Protein AF-Q04GF2-F1 (afdb_monomer_lite)

Foldseek 3Di:
DVVVVVVVVVVCCCCVPPPPPVCCAPPNVLVVLVVVLVVLVVVLVVDPCNQLSVLVNVLSVLVSVLSNQCRPPVRVCCLPVPPVNVVVSVVSNVVSVVRSVVSVVVVVVVVVVVD

pLDDT: mean 72.69, std 11.63, range [42.62, 88.94]

Secondary structure (DSSP, 8-state):
-HHHHHHHHHHHHHHHH-S------THHHHHHHHHHHHHHHHHHHH-S-HHHHHHHHHHHHHHHHHHHHHHSHHHHHHHHHSHHHHHHHHHHHHHHHHHHHHHHHHHHHHHHTT-

Sequence (115 aa):
MIIILTIPIFLIMIFVRTSFQLKLQGILGISVIILLMLSELIWYFRQKDRKLWFFLNFSFIGFGVLDILARLPKLGHYLINNSTGKIYLVVTIIALCYLPWLTSVLFKYKKNKKS

Structure (mmCIF, N/CA/C/O backbone):
data_AF-Q04GF2-F1
#
_entry.id   AF-Q04GF2-F1
#
loop_
_atom_site.group_PDB
_atom_site.id
_atom_site.type_symbol
_atom_site.label_atom_id
_atom_site.label_alt_id
_atom_site.label_comp_id
_atom_site.label_asym_id
_atom_site.label_entity_id
_atom_site.label_seq_id
_atom_site.pdbx_PDB_ins_code
_atom_site.Cartn_x
_atom_site.Cartn_y
_atom_site.Cartn_z
_atom_site.occupancy
_atom_site.B_iso_or_equiv
_atom_site.auth_seq_id
_atom_site.auth_comp_id
_atom_site.auth_asym_id
_atom_site.auth_atom_id
_atom_site.pdbx_PDB_model_num
ATOM 1 N N . MET A 1 1 ? -23.767 -23.475 5.416 1.00 52.97 1 MET A N 1
ATOM 2 C CA . MET A 1 1 ? -22.303 -23.379 5.630 1.00 52.97 1 MET A CA 1
ATOM 3 C C . MET A 1 1 ? -21.491 -23.754 4.382 1.00 52.97 1 MET A C 1
ATOM 5 O O . MET A 1 1 ? -20.528 -23.065 4.090 1.00 52.97 1 MET A O 1
ATOM 9 N N . ILE A 1 2 ? -21.913 -24.754 3.593 1.00 56.62 2 ILE A N 1
ATOM 10 C CA . ILE A 1 2 ? -21.231 -25.188 2.351 1.00 56.62 2 ILE A CA 1
ATOM 11 C C . ILE A 1 2 ? -21.224 -24.102 1.255 1.00 56.62 2 ILE A C 1
ATOM 13 O O . ILE A 1 2 ? -20.180 -23.837 0.676 1.00 56.62 2 ILE A O 1
ATOM 17 N N . ILE A 1 3 ? -22.341 -23.391 1.054 1.00 59.00 3 ILE A N 1
ATOM 18 C CA . ILE A 1 3 ? -22.510 -22.375 -0.010 1.00 59.00 3 ILE A CA 1
ATOM 19 C C . ILE A 1 3 ? -21.490 -21.219 0.089 1.00 59.00 3 ILE A C 1
ATOM 21 O O . ILE A 1 3 ? -21.014 -20.724 -0.928 1.00 59.00 3 ILE A O 1
ATOM 25 N N . ILE A 1 4 ? -21.097 -20.824 1.307 1.00 58.09 4 ILE A N 1
ATOM 26 C CA . ILE A 1 4 ? -20.135 -19.729 1.544 1.00 58.09 4 ILE A CA 1
ATOM 27 C C . ILE A 1 4 ? -18.710 -20.136 1.139 1.00 58.09 4 ILE A C 1
ATOM 29 O O . ILE A 1 4 ? -17.925 -19.284 0.741 1.00 58.09 4 ILE A O 1
ATOM 33 N N . LEU A 1 5 ? -18.384 -21.432 1.197 1.00 57.28 5 LEU A N 1
ATOM 34 C CA . LEU A 1 5 ? -17.103 -21.985 0.745 1.00 57.28 5 LEU A CA 1
ATOM 35 C C . LEU A 1 5 ? -17.099 -22.284 -0.757 1.00 57.28 5 LEU A C 1
ATOM 37 O O . LEU A 1 5 ? -16.056 -22.185 -1.398 1.00 57.28 5 LEU A O 1
ATOM 41 N N . THR A 1 6 ? -18.253 -22.603 -1.347 1.00 58.38 6 THR A N 1
ATOM 42 C CA . THR A 1 6 ? -18.341 -22.904 -2.782 1.00 58.38 6 THR A CA 1
ATOM 43 C C . THR A 1 6 ? -18.135 -21.660 -3.642 1.00 58.38 6 THR A C 1
ATOM 45 O O . THR A 1 6 ? -17.458 -21.739 -4.659 1.00 58.38 6 THR A O 1
ATOM 48 N N . ILE A 1 7 ? -18.657 -20.505 -3.220 1.00 67.75 7 ILE A N 1
ATOM 49 C CA . ILE A 1 7 ? -18.526 -19.233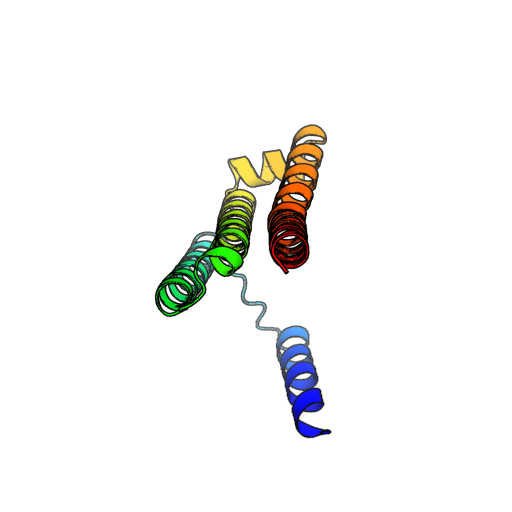 -3.951 1.00 67.75 7 ILE A CA 1
ATOM 50 C C . ILE A 1 7 ? -17.058 -18.830 -4.196 1.00 67.75 7 ILE A C 1
ATOM 52 O O . ILE A 1 7 ? -16.712 -18.603 -5.356 1.00 67.75 7 ILE A O 1
ATOM 56 N N . PRO A 1 8 ? -16.165 -18.768 -3.185 1.00 65.38 8 PRO A N 1
ATOM 57 C CA . PRO A 1 8 ? -14.770 -18.399 -3.412 1.00 65.38 8 PRO A CA 1
ATOM 58 C C . PRO A 1 8 ? -14.035 -19.440 -4.260 1.00 65.38 8 PRO A C 1
ATOM 60 O O . PRO A 1 8 ? -13.266 -19.064 -5.137 1.00 65.38 8 PRO A O 1
ATOM 63 N N . ILE A 1 9 ? -14.311 -20.735 -4.073 1.00 69.81 9 ILE A N 1
ATOM 64 C CA . ILE A 1 9 ? -13.693 -21.807 -4.870 1.00 69.81 9 ILE A CA 1
ATOM 65 C C . ILE A 1 9 ? -14.128 -21.715 -6.339 1.00 69.81 9 ILE A C 1
ATOM 67 O O . ILE A 1 9 ? -13.302 -21.859 -7.238 1.00 69.81 9 ILE A O 1
ATOM 71 N N . PHE A 1 10 ? -15.403 -21.424 -6.592 1.00 67.00 10 PHE A N 1
ATOM 72 C CA . PHE A 1 10 ? -15.953 -21.276 -7.937 1.00 67.00 10 PHE A CA 1
ATOM 73 C C . PHE A 1 10 ? -15.427 -20.015 -8.635 1.00 67.00 10 PHE A C 1
ATOM 75 O O . PHE A 1 10 ? -15.034 -20.079 -9.798 1.00 67.00 10 PHE A O 1
ATOM 82 N N . LEU A 1 11 ? -15.324 -18.893 -7.911 1.00 64.75 11 LEU A N 1
ATOM 83 C CA . LEU A 1 11 ? -14.677 -17.668 -8.394 1.00 64.75 11 LEU A CA 1
ATOM 84 C C . LEU A 1 11 ? -13.208 -17.911 -8.754 1.00 64.75 11 LEU A C 1
ATOM 86 O O . LEU A 1 11 ? -12.785 -17.533 -9.843 1.00 64.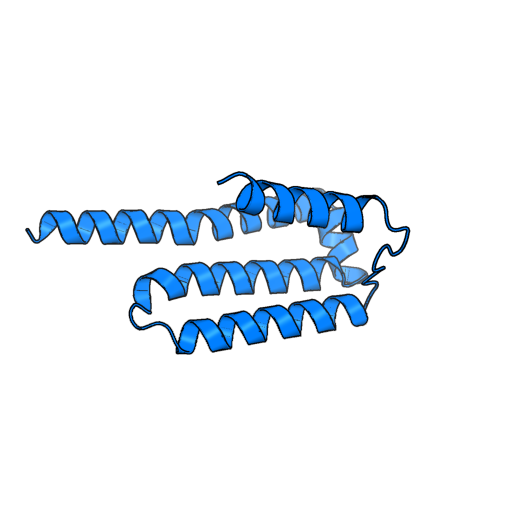75 11 LEU A O 1
ATOM 90 N N . ILE A 1 12 ? -12.450 -18.593 -7.890 1.00 65.81 12 ILE A N 1
ATOM 91 C CA . ILE A 1 12 ? -11.052 -18.951 -8.167 1.00 65.81 12 ILE A CA 1
ATOM 92 C C . ILE A 1 12 ? -10.974 -19.853 -9.401 1.00 65.81 12 ILE A C 1
ATOM 94 O O . ILE A 1 12 ? -10.188 -19.574 -10.299 1.00 65.81 12 ILE A O 1
ATOM 98 N N . MET A 1 13 ? -11.802 -20.897 -9.504 1.00 62.31 13 MET A N 1
ATOM 99 C CA . MET A 1 13 ? -11.788 -21.790 -10.669 1.00 62.31 13 MET A CA 1
ATOM 100 C C . MET A 1 13 ? -12.132 -21.066 -11.973 1.00 62.31 13 MET A C 1
ATOM 102 O O . MET A 1 13 ? -11.490 -21.340 -12.987 1.00 62.31 13 MET A O 1
ATOM 106 N N . ILE A 1 14 ? -13.088 -20.134 -11.960 1.00 61.69 14 ILE A N 1
ATOM 107 C CA . ILE A 1 14 ? -13.415 -19.316 -13.134 1.00 61.69 14 ILE A CA 1
ATOM 108 C C . ILE A 1 14 ? -12.230 -18.429 -13.507 1.00 61.69 14 ILE A C 1
ATOM 110 O O . ILE A 1 14 ? -11.800 -18.472 -14.656 1.00 61.69 14 ILE A O 1
ATOM 114 N N . PHE A 1 15 ? -11.663 -17.678 -12.562 1.00 57.91 15 PHE A N 1
ATOM 115 C CA . PHE A 1 15 ? -10.546 -16.767 -12.837 1.00 57.91 15 PHE A CA 1
ATOM 116 C C . PHE A 1 15 ? -9.240 -17.490 -13.203 1.00 57.91 15 PHE A C 1
ATOM 118 O O . PHE A 1 15 ? -8.425 -16.936 -13.935 1.00 57.91 15 PHE A O 1
ATOM 125 N N . VAL A 1 16 ? -9.040 -18.724 -12.729 1.00 57.47 16 VAL A N 1
ATOM 126 C CA . VAL A 1 16 ? -7.847 -19.537 -13.023 1.00 57.47 16 VAL A CA 1
ATOM 127 C C . VAL A 1 16 ? -7.979 -20.302 -14.346 1.00 57.47 16 VAL A C 1
ATOM 129 O O . VAL A 1 16 ? -6.977 -20.471 -15.037 1.00 57.47 16 VAL A O 1
ATOM 132 N N . ARG A 1 17 ? -9.181 -20.771 -14.728 1.00 48.41 17 ARG A N 1
ATOM 133 C CA . ARG A 1 17 ? -9.387 -21.545 -15.974 1.00 48.41 17 ARG A CA 1
ATOM 134 C C . ARG A 1 17 ? -9.844 -20.725 -17.174 1.00 48.41 17 ARG A C 1
ATOM 136 O O . ARG A 1 17 ? -9.688 -21.199 -18.298 1.00 48.41 17 ARG A O 1
ATOM 143 N N . THR A 1 18 ? -10.421 -19.539 -16.992 1.00 46.53 18 THR A N 1
ATOM 144 C CA . THR A 1 18 ? -10.756 -18.711 -18.154 1.00 46.53 18 THR A CA 1
ATOM 145 C C . THR A 1 18 ? -9.481 -18.125 -18.749 1.00 46.53 18 THR A C 1
ATOM 147 O O . THR A 1 18 ? -8.751 -17.373 -18.115 1.00 46.53 18 THR A O 1
ATOM 150 N N . SER A 1 19 ? -9.238 -18.422 -20.029 1.00 42.62 19 SER A N 1
ATOM 151 C CA . SER A 1 19 ? -8.185 -17.785 -20.832 1.00 42.62 19 SER A CA 1
ATOM 152 C C . SER A 1 19 ? -8.428 -16.280 -21.056 1.00 42.62 19 SER A C 1
ATOM 154 O O . SER A 1 19 ? -7.642 -15.622 -21.737 1.00 42.62 19 SER A O 1
ATOM 156 N N . PHE A 1 20 ? -9.478 -15.716 -20.443 1.00 45.72 20 PHE A N 1
ATOM 157 C CA . PHE A 1 20 ? -9.572 -14.305 -20.083 1.00 45.72 20 PHE A CA 1
ATOM 158 C C . PHE A 1 20 ? -8.569 -14.003 -18.966 1.00 45.72 20 PHE A C 1
ATOM 160 O O . PHE A 1 20 ? -8.915 -13.607 -17.854 1.00 45.72 20 PHE A O 1
ATOM 167 N N . GLN A 1 21 ? -7.283 -14.128 -19.290 1.00 48.31 21 GLN A N 1
ATOM 168 C CA . GLN A 1 21 ? -6.298 -13.306 -18.620 1.00 48.31 21 GLN A CA 1
ATOM 169 C C . GLN A 1 21 ? -6.712 -11.881 -18.954 1.00 48.31 21 GLN A C 1
ATOM 171 O O . GLN A 1 21 ? -6.476 -11.415 -20.071 1.00 48.31 21 GLN A O 1
ATOM 176 N N . LEU A 1 22 ? -7.393 -11.211 -18.021 1.00 48.16 22 LEU A N 1
ATOM 177 C CA . LEU A 1 22 ? -7.503 -9.763 -18.028 1.00 48.16 22 LEU A CA 1
ATOM 178 C C . LEU A 1 22 ? -6.060 -9.267 -17.999 1.00 48.16 22 LEU A C 1
ATOM 180 O O . LEU A 1 22 ? -5.459 -9.074 -16.943 1.00 48.16 22 LEU A O 1
ATOM 184 N N . LYS A 1 23 ? -5.465 -9.146 -19.186 1.00 48.69 23 LYS A N 1
ATOM 185 C CA . LYS A 1 23 ? -4.185 -8.507 -19.421 1.00 48.69 23 LYS A CA 1
ATOM 186 C C . LYS A 1 23 ? -4.460 -7.036 -19.180 1.00 48.69 23 LYS A C 1
ATOM 188 O O . LYS A 1 23 ? -4.646 -6.252 -20.102 1.00 48.69 23 LYS A O 1
ATOM 193 N N . LEU A 1 24 ? -4.525 -6.690 -17.899 1.00 55.56 24 LEU A N 1
ATOM 194 C CA . LEU A 1 24 ? -4.505 -5.345 -17.352 1.00 55.56 24 LEU A CA 1
ATOM 195 C C . LEU A 1 24 ? -3.108 -4.766 -17.629 1.00 55.56 24 LEU A C 1
ATOM 197 O O . LEU A 1 24 ? -2.320 -4.507 -16.722 1.00 55.56 24 LEU A O 1
ATOM 201 N N . GLN A 1 25 ? -2.755 -4.670 -18.908 1.00 60.09 25 GLN A N 1
ATOM 202 C CA . GLN A 1 25 ? -1.475 -4.183 -19.385 1.00 60.09 25 GLN A CA 1
ATOM 203 C C . GLN A 1 25 ? -1.567 -2.669 -19.552 1.00 60.09 25 GLN A C 1
ATOM 205 O O . GLN A 1 25 ? -2.524 -2.140 -20.122 1.00 60.09 25 GLN A O 1
ATOM 210 N N . GLY A 1 26 ? -0.575 -1.969 -19.003 1.00 68.75 26 GLY A N 1
ATOM 211 C CA . GLY A 1 26 ? -0.481 -0.515 -19.063 1.00 68.75 26 GLY A CA 1
ATOM 212 C C . GLY A 1 26 ? -1.686 0.197 -18.440 1.00 68.75 26 GLY A C 1
ATOM 213 O O . GLY A 1 26 ? -2.012 0.004 -17.268 1.00 68.75 26 GLY A O 1
ATOM 214 N N . ILE A 1 27 ? -2.334 1.042 -19.242 1.00 73.06 27 ILE A N 1
ATOM 215 C CA . ILE A 1 27 ? -3.318 2.048 -18.810 1.00 73.06 27 ILE A CA 1
ATOM 216 C C . ILE A 1 27 ? -4.602 1.417 -18.254 1.00 73.06 27 ILE A C 1
ATOM 218 O O . ILE A 1 27 ? -5.144 1.912 -17.268 1.00 73.06 27 ILE A O 1
ATOM 222 N N . LEU A 1 28 ? -5.059 0.295 -18.823 1.00 75.19 28 LEU A N 1
ATOM 223 C CA . LEU A 1 28 ? -6.251 -0.414 -18.336 1.00 75.19 28 LEU A CA 1
ATOM 224 C C . LEU A 1 28 ? -6.057 -0.941 -16.908 1.00 75.19 28 LEU A C 1
ATOM 226 O O . LEU A 1 28 ? -6.966 -0.847 -16.089 1.00 75.19 28 LEU A O 1
ATOM 230 N N . GLY A 1 29 ? -4.856 -1.435 -16.585 1.00 72.75 29 GLY A N 1
ATOM 231 C CA . GLY A 1 29 ? -4.506 -1.860 -15.228 1.00 72.75 29 GLY A CA 1
ATOM 232 C C . GLY A 1 29 ? -4.544 -0.721 -14.225 1.00 72.75 29 GLY A C 1
ATOM 233 O O . GLY A 1 29 ? -5.171 -0.836 -13.176 1.00 72.75 29 GLY A O 1
ATOM 234 N N . ILE A 1 30 ? -3.933 0.400 -14.595 1.00 79.19 30 ILE A N 1
ATOM 235 C CA . ILE A 1 30 ? -3.902 1.610 -13.771 1.00 79.19 30 ILE A CA 1
ATOM 236 C C . ILE A 1 30 ? -5.326 2.133 -13.529 1.00 79.19 30 ILE A C 1
ATOM 238 O O . ILE A 1 30 ? -5.671 2.459 -12.398 1.00 79.19 30 ILE A O 1
ATOM 242 N N . SER A 1 31 ? -6.177 2.147 -14.559 1.00 80.69 31 SER A N 1
ATOM 243 C CA . SER A 1 31 ? -7.567 2.604 -14.445 1.00 80.69 31 SER A CA 1
ATOM 244 C C . SER A 1 31 ? -8.383 1.769 -13.450 1.00 80.69 31 SER A C 1
ATOM 246 O O . SER A 1 31 ? -9.087 2.331 -12.611 1.00 80.69 31 SER A O 1
ATOM 248 N N . VAL A 1 32 ? -8.239 0.440 -13.476 1.00 83.44 32 VAL A N 1
ATOM 249 C CA . VAL A 1 32 ? -8.934 -0.449 -12.531 1.00 83.44 32 VAL A CA 1
ATOM 250 C C . VAL A 1 32 ? -8.421 -0.271 -11.101 1.00 83.44 32 VAL A C 1
ATOM 252 O O . VAL A 1 32 ? -9.229 -0.235 -10.174 1.00 83.44 32 VAL A O 1
ATOM 255 N N . ILE A 1 33 ? -7.110 -0.095 -10.905 1.00 84.88 33 ILE A N 1
ATOM 256 C CA . ILE A 1 33 ? -6.540 0.176 -9.573 1.00 84.88 33 ILE A CA 1
ATOM 257 C C . ILE A 1 33 ? -7.088 1.492 -9.019 1.00 84.88 33 ILE A C 1
ATOM 259 O O . ILE A 1 33 ? -7.530 1.531 -7.874 1.00 84.88 33 ILE A O 1
ATOM 263 N N . ILE A 1 34 ? -7.136 2.547 -9.837 1.00 86.06 34 ILE A N 1
ATOM 264 C CA . ILE A 1 34 ? -7.694 3.846 -9.437 1.00 86.06 34 ILE A CA 1
ATOM 265 C C . ILE A 1 34 ? -9.170 3.707 -9.042 1.00 86.06 34 ILE A C 1
ATOM 267 O O . ILE A 1 34 ? -9.576 4.241 -8.011 1.00 86.06 34 ILE A O 1
ATOM 271 N N . LEU A 1 35 ? -9.968 2.960 -9.812 1.00 87.44 35 LEU A N 1
ATOM 272 C CA . LEU A 1 35 ? -11.373 2.696 -9.478 1.00 87.44 35 LEU A CA 1
ATOM 273 C C . LEU A 1 35 ? -11.521 1.958 -8.141 1.00 87.44 35 LEU A C 1
ATOM 275 O O . LEU A 1 35 ? -12.360 2.336 -7.321 1.00 87.44 35 LEU A O 1
ATOM 279 N N . LEU A 1 36 ? -10.689 0.943 -7.893 1.00 84.31 36 LEU A N 1
ATOM 280 C CA . LEU A 1 36 ? -10.689 0.212 -6.625 1.00 84.31 36 LEU A CA 1
ATOM 281 C C . LEU A 1 36 ? -10.281 1.114 -5.455 1.00 84.31 36 LEU A C 1
ATOM 283 O O . LEU A 1 36 ? -10.974 1.127 -4.438 1.00 84.31 36 LEU A O 1
ATOM 287 N N . MET A 1 37 ? -9.232 1.925 -5.612 1.00 85.88 37 MET A N 1
ATOM 288 C CA . MET A 1 37 ? -8.802 2.892 -4.595 1.00 85.88 37 MET A CA 1
ATOM 289 C C . MET A 1 37 ? -9.899 3.917 -4.282 1.00 85.88 37 MET A C 1
ATOM 291 O O . MET A 1 37 ? -10.162 4.199 -3.117 1.00 85.88 37 MET A O 1
ATOM 295 N N . LEU A 1 38 ? -10.587 4.439 -5.303 1.00 88.94 38 LEU A N 1
ATOM 296 C CA . LEU A 1 38 ? -11.713 5.357 -5.112 1.00 88.94 38 LEU A CA 1
ATOM 297 C C . LEU A 1 38 ? -12.874 4.686 -4.372 1.00 88.94 38 LEU A C 1
ATOM 299 O O . LEU A 1 38 ? -13.456 5.291 -3.473 1.00 88.94 38 LEU A O 1
ATOM 303 N N . SER A 1 39 ? -13.198 3.435 -4.710 1.00 87.38 39 SER A N 1
ATOM 304 C CA . SER A 1 39 ? -14.263 2.693 -4.027 1.00 87.38 39 SER A CA 1
ATOM 305 C C . SER A 1 39 ? -13.959 2.478 -2.539 1.00 87.38 39 SER A C 1
ATOM 307 O O . SER A 1 39 ? -14.835 2.659 -1.690 1.00 87.38 39 SER A O 1
ATOM 309 N N . GLU A 1 40 ? -12.701 2.173 -2.218 1.00 83.75 40 GLU A N 1
ATOM 310 C CA . GLU A 1 40 ? -12.225 1.944 -0.855 1.00 83.75 40 GLU A CA 1
ATOM 311 C C . GLU A 1 40 ? -12.197 3.254 -0.055 1.00 83.75 40 GLU A C 1
ATOM 313 O O . GLU A 1 40 ? -12.662 3.294 1.085 1.00 83.75 40 GLU A O 1
ATOM 318 N N . LEU A 1 41 ? -11.800 4.362 -0.689 1.00 86.44 41 LEU A N 1
ATOM 319 C CA . LEU A 1 41 ? -11.861 5.702 -0.109 1.00 86.44 41 LEU A CA 1
ATOM 320 C C . LEU A 1 41 ? -13.304 6.143 0.198 1.00 86.44 41 LEU A C 1
ATOM 322 O O . LEU A 1 41 ? -13.585 6.644 1.289 1.00 86.44 41 LEU A O 1
ATOM 326 N N . ILE A 1 42 ? -14.246 5.928 -0.728 1.00 88.00 42 ILE A N 1
ATOM 327 C CA . ILE A 1 42 ? -15.673 6.221 -0.501 1.00 88.00 42 ILE A CA 1
ATOM 328 C C . ILE A 1 42 ? -16.197 5.397 0.678 1.00 88.00 42 ILE A C 1
ATOM 330 O O . ILE A 1 42 ? -16.918 5.916 1.536 1.00 88.00 42 ILE A O 1
ATOM 334 N N . TRP A 1 43 ? -15.833 4.117 0.745 1.00 84.75 43 TRP A N 1
ATOM 335 C CA . TRP A 1 43 ? -16.241 3.243 1.837 1.00 84.75 43 TRP A CA 1
ATOM 336 C C . TRP A 1 43 ? -15.651 3.678 3.185 1.00 84.75 43 TRP A C 1
ATOM 338 O O . TRP A 1 43 ? -16.371 3.699 4.187 1.00 84.75 43 TRP A O 1
ATOM 348 N N . TYR A 1 44 ? -14.398 4.133 3.206 1.00 83.25 44 TYR A N 1
ATOM 349 C CA . TYR A 1 44 ? -13.764 4.708 4.391 1.00 83.25 44 TYR A CA 1
ATOM 350 C C . TYR A 1 44 ? -14.523 5.914 4.950 1.00 83.25 44 TYR A C 1
ATOM 352 O O . TYR A 1 44 ? -14.760 5.988 6.159 1.00 83.25 44 TYR A O 1
ATOM 360 N N . PHE A 1 45 ? -14.998 6.821 4.093 1.00 82.56 45 PHE A N 1
ATOM 361 C CA . PHE A 1 45 ? -15.800 7.965 4.545 1.00 82.56 45 PHE A CA 1
ATOM 362 C C . PHE A 1 45 ? -17.137 7.564 5.185 1.00 82.56 45 PHE A C 1
ATOM 364 O O . PHE A 1 45 ? -17.666 8.316 6.014 1.00 82.56 45 PHE A O 1
ATOM 371 N N . ARG A 1 46 ? -17.664 6.378 4.853 1.00 83.31 46 ARG A N 1
ATOM 372 C CA . ARG A 1 46 ? -18.905 5.832 5.428 1.00 83.31 46 ARG A CA 1
ATOM 373 C C . ARG A 1 46 ? -18.695 5.136 6.777 1.00 83.31 46 ARG A C 1
ATOM 375 O O . ARG A 1 46 ? -19.682 4.861 7.459 1.00 83.31 46 ARG A O 1
ATOM 382 N N . GLN A 1 47 ? -17.454 4.872 7.191 1.00 79.25 47 GLN A N 1
ATOM 383 C CA . GLN A 1 47 ? -17.163 4.220 8.469 1.00 79.25 47 GLN A CA 1
ATOM 384 C C . GLN A 1 47 ? -17.267 5.198 9.651 1.00 79.25 47 GLN A C 1
ATOM 386 O O . GLN A 1 47 ? -16.709 6.299 9.632 1.00 79.25 47 GLN A O 1
ATOM 391 N N . LYS A 1 48 ? -17.956 4.771 10.722 1.00 66.88 48 LYS A N 1
ATOM 392 C CA . LYS A 1 48 ? -18.053 5.521 11.991 1.00 66.88 48 LYS A CA 1
ATOM 393 C C . LYS A 1 48 ? -16.723 5.521 12.761 1.00 66.88 48 LYS A C 1
ATOM 395 O O . LYS A 1 48 ? -16.317 6.560 13.274 1.00 66.88 48 LYS A O 1
ATOM 400 N N . ASP A 1 49 ? -16.001 4.399 12.776 1.00 69.19 49 ASP A N 1
ATOM 401 C CA . ASP A 1 49 ? -14.747 4.230 13.530 1.00 69.19 49 ASP A CA 1
ATOM 402 C C . ASP A 1 49 ? -13.493 4.556 12.706 1.00 69.19 49 ASP A C 1
ATOM 404 O O . ASP A 1 49 ? -12.610 3.727 12.480 1.00 69.19 49 ASP A O 1
ATOM 408 N N . ARG A 1 50 ? -13.378 5.812 12.265 1.00 69.81 50 ARG A N 1
ATOM 409 C CA . ARG A 1 50 ? -12.339 6.256 11.314 1.00 69.81 50 ARG A CA 1
ATOM 410 C C . ARG A 1 50 ? -10.890 6.023 11.759 1.00 69.81 50 ARG A C 1
ATOM 412 O O . ARG A 1 50 ? -10.014 5.975 10.905 1.00 69.81 50 ARG A O 1
ATOM 419 N N . LYS A 1 51 ? -10.611 5.878 13.061 1.00 70.94 51 LYS A N 1
ATOM 420 C CA . LYS A 1 51 ? -9.238 5.767 13.600 1.00 70.94 51 LYS A CA 1
ATOM 421 C C . LYS A 1 51 ? -8.540 4.445 13.273 1.00 70.94 51 LYS A C 1
ATOM 423 O O . LYS A 1 51 ? -7.355 4.469 12.970 1.00 70.94 51 LYS A O 1
ATOM 428 N N . LEU A 1 52 ? -9.250 3.315 13.333 1.00 67.50 52 LEU A N 1
ATOM 429 C CA . LEU A 1 52 ? -8.684 2.009 12.959 1.00 67.50 52 LEU A CA 1
ATOM 430 C C . LEU A 1 52 ? -8.637 1.852 11.439 1.00 67.50 52 LEU A C 1
ATOM 432 O O . LEU A 1 52 ? -7.632 1.412 10.888 1.00 67.50 52 LEU A O 1
ATOM 436 N N . TRP A 1 53 ? -9.700 2.290 10.763 1.00 73.19 53 TRP A N 1
ATOM 437 C CA . TRP A 1 53 ? -9.791 2.219 9.309 1.00 73.19 53 TRP A CA 1
ATOM 438 C C . TRP A 1 53 ? -8.804 3.150 8.598 1.00 73.19 53 TRP A C 1
ATOM 440 O O . TRP A 1 53 ? -8.411 2.841 7.484 1.00 73.19 53 TRP A O 1
ATOM 450 N N . PHE A 1 54 ? -8.348 4.241 9.231 1.00 79.38 54 PHE A N 1
ATOM 451 C CA . PHE A 1 54 ? -7.417 5.195 8.613 1.00 79.38 54 PHE A CA 1
ATOM 452 C C . PHE A 1 54 ? -6.097 4.540 8.209 1.00 79.38 54 PHE A C 1
ATOM 454 O O . PHE A 1 54 ? -5.644 4.716 7.086 1.00 79.38 54 PHE A O 1
ATOM 461 N N . PHE A 1 55 ? -5.492 3.756 9.103 1.00 78.94 55 PHE A N 1
ATOM 462 C CA . PHE A 1 55 ? -4.206 3.116 8.819 1.00 78.94 55 PHE A CA 1
ATOM 463 C C . PHE A 1 55 ? -4.339 1.972 7.819 1.00 78.94 55 PHE A C 1
ATOM 465 O O . PHE A 1 55 ? -3.451 1.775 6.997 1.00 78.94 55 PHE A O 1
ATOM 472 N N . LEU A 1 56 ? -5.460 1.251 7.857 1.00 80.00 56 LEU A N 1
ATOM 473 C CA . LEU A 1 56 ? -5.754 0.218 6.870 1.00 80.00 56 LEU A CA 1
ATOM 474 C C . LEU A 1 56 ? -5.938 0.826 5.470 1.00 80.00 56 LEU A C 1
ATOM 476 O O . LEU A 1 56 ? -5.334 0.347 4.516 1.00 80.00 56 LEU A O 1
ATOM 480 N N . ASN A 1 57 ? -6.699 1.918 5.382 1.00 82.31 57 ASN A N 1
ATOM 481 C CA . ASN A 1 57 ? -6.935 2.672 4.152 1.00 82.31 57 ASN A CA 1
ATOM 482 C C . ASN A 1 57 ? -5.633 3.299 3.625 1.00 82.31 57 ASN A C 1
ATOM 484 O O . ASN A 1 57 ? -5.321 3.199 2.443 1.00 82.31 57 ASN A O 1
ATOM 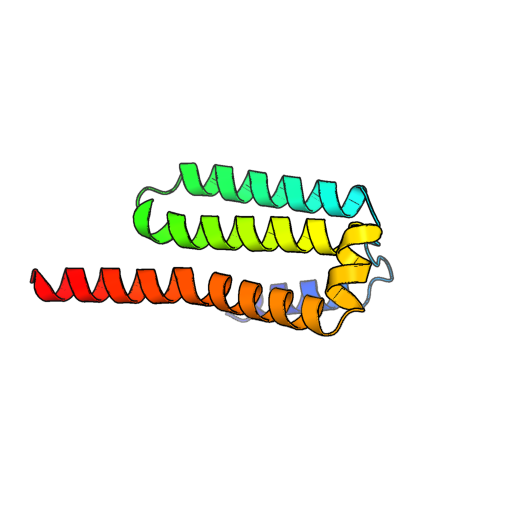488 N N . PHE A 1 58 ? -4.795 3.842 4.514 1.00 84.62 58 PHE A N 1
ATOM 489 C CA . PHE A 1 58 ? -3.462 4.336 4.161 1.00 84.62 58 PHE A CA 1
ATOM 490 C C . PHE A 1 58 ? -2.583 3.237 3.551 1.00 84.62 58 PHE A C 1
ATOM 492 O O . PHE A 1 58 ? -1.955 3.452 2.514 1.00 84.62 58 PHE A O 1
ATOM 499 N N . SER A 1 59 ? -2.567 2.044 4.151 1.00 84.44 59 SER A N 1
ATOM 500 C CA . SER A 1 59 ? -1.831 0.910 3.593 1.00 84.44 59 SER A CA 1
ATOM 501 C C . SER A 1 59 ? -2.397 0.459 2.250 1.00 84.44 59 SER A C 1
ATOM 503 O O . SER A 1 59 ? -1.623 0.196 1.333 1.00 84.44 59 SER A O 1
ATOM 505 N N . PHE A 1 60 ? -3.723 0.418 2.103 1.00 84.25 60 PHE A N 1
ATOM 506 C CA . PHE A 1 60 ? -4.389 0.070 0.846 1.00 84.25 60 PHE A CA 1
ATOM 507 C C . PHE A 1 60 ? -4.025 1.046 -0.278 1.00 84.25 60 PHE A C 1
ATOM 509 O O . PHE A 1 60 ? -3.650 0.627 -1.375 1.00 84.25 60 PHE A O 1
ATOM 516 N N . ILE A 1 61 ? -4.028 2.347 0.021 1.00 85.75 61 ILE A N 1
ATOM 517 C CA . ILE A 1 61 ? -3.566 3.385 -0.900 1.00 85.75 61 ILE A CA 1
ATOM 518 C C . ILE A 1 61 ? -2.082 3.181 -1.240 1.00 85.75 61 ILE A C 1
ATOM 520 O O . ILE A 1 61 ? -1.704 3.244 -2.409 1.00 85.75 61 ILE A O 1
ATOM 524 N N . GLY A 1 62 ? -1.240 2.876 -0.250 1.00 85.94 62 GLY A N 1
ATOM 525 C CA . GLY A 1 62 ? 0.177 2.577 -0.467 1.00 85.94 62 GLY A CA 1
ATOM 526 C C . GLY A 1 62 ? 0.402 1.393 -1.413 1.00 85.94 62 GLY A C 1
ATOM 527 O O . GLY A 1 62 ? 1.225 1.484 -2.325 1.00 85.94 62 GLY A O 1
ATOM 528 N N . PHE A 1 63 ? -0.370 0.314 -1.261 1.00 83.62 63 PHE A N 1
ATOM 529 C CA . P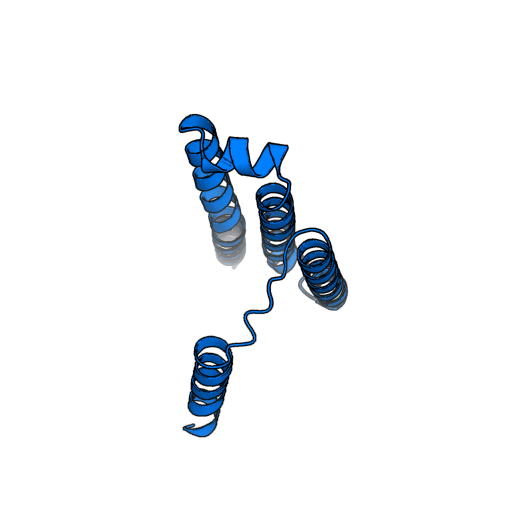HE A 1 63 ? -0.329 -0.830 -2.174 1.00 83.62 63 PHE A CA 1
ATOM 530 C C . PHE A 1 63 ? -0.815 -0.473 -3.580 1.00 83.62 63 PHE A C 1
ATOM 532 O O . PHE A 1 63 ? -0.178 -0.873 -4.551 1.00 83.62 63 PHE A O 1
ATOM 539 N N . GLY A 1 64 ? -1.886 0.315 -3.706 1.00 83.38 64 GLY A N 1
ATOM 540 C CA . GLY A 1 64 ? -2.365 0.785 -5.007 1.00 83.38 64 GLY A CA 1
ATOM 541 C C . GLY A 1 64 ? -1.323 1.636 -5.739 1.00 83.38 64 GLY A C 1
ATOM 542 O O . GLY A 1 64 ? -1.074 1.427 -6.925 1.00 83.38 64 GLY A O 1
ATOM 543 N N . VAL A 1 65 ? -0.635 2.533 -5.025 1.00 85.69 65 VAL A N 1
ATOM 544 C CA . VAL A 1 65 ? 0.470 3.325 -5.588 1.00 85.69 65 VAL A CA 1
ATOM 545 C C . VAL A 1 65 ? 1.634 2.427 -6.006 1.00 85.69 65 VAL A C 1
ATOM 547 O O . VAL A 1 65 ? 2.152 2.589 -7.109 1.00 85.69 65 VAL A O 1
ATOM 550 N N . LEU A 1 66 ? 2.030 1.457 -5.176 1.00 84.06 66 LEU A N 1
ATOM 551 C CA . LEU A 1 66 ? 3.082 0.497 -5.528 1.00 84.06 66 LEU A CA 1
ATOM 552 C C . LEU A 1 66 ? 2.723 -0.330 -6.768 1.00 84.06 66 LEU A C 1
ATOM 554 O O . LEU A 1 66 ? 3.582 -0.521 -7.628 1.00 84.06 66 LEU A O 1
ATOM 558 N N . ASP A 1 67 ? 1.473 -0.776 -6.894 1.00 79.38 67 ASP A N 1
ATOM 559 C CA . ASP A 1 67 ? 1.026 -1.565 -8.046 1.00 79.38 67 ASP A CA 1
ATOM 560 C C . ASP A 1 67 ? 0.993 -0.723 -9.332 1.00 79.38 67 ASP A C 1
ATOM 562 O O . ASP A 1 67 ? 1.350 -1.204 -10.409 1.00 79.38 67 ASP A O 1
ATOM 566 N N . ILE A 1 68 ? 0.661 0.570 -9.228 1.00 81.44 68 ILE A N 1
ATOM 567 C CA . ILE A 1 68 ? 0.801 1.518 -10.341 1.00 81.44 68 ILE A CA 1
ATOM 568 C C . ILE A 1 68 ? 2.281 1.675 -10.710 1.00 81.44 68 ILE A C 1
ATOM 570 O O . ILE A 1 68 ? 2.639 1.497 -11.876 1.00 81.44 68 ILE A O 1
ATOM 574 N N . LEU A 1 69 ? 3.155 1.950 -9.735 1.00 80.00 69 LEU A N 1
ATOM 575 C CA . LEU A 1 69 ? 4.596 2.142 -9.952 1.00 80.00 69 LEU A CA 1
ATOM 576 C C . LEU A 1 69 ? 5.264 0.917 -10.589 1.00 80.00 69 LEU A C 1
ATOM 578 O O . LEU A 1 69 ? 6.107 1.072 -11.474 1.00 80.00 69 LEU A O 1
ATOM 582 N N . ALA A 1 70 ? 4.858 -0.289 -10.189 1.00 74.12 70 ALA A N 1
ATOM 583 C CA . ALA A 1 70 ? 5.351 -1.543 -10.750 1.00 74.12 70 ALA A CA 1
ATOM 584 C C . ALA A 1 70 ? 4.949 -1.742 -12.224 1.00 74.12 70 ALA A C 1
ATOM 586 O O . ALA A 1 70 ? 5.661 -2.417 -12.968 1.00 74.12 70 ALA A O 1
ATOM 587 N N . ARG A 1 71 ? 3.842 -1.135 -12.670 1.00 72.19 71 ARG A N 1
ATOM 588 C CA . ARG A 1 71 ? 3.353 -1.208 -14.059 1.00 72.19 71 ARG A CA 1
ATOM 589 C C . ARG A 1 71 ? 3.937 -0.135 -14.977 1.00 72.19 71 ARG A C 1
ATOM 591 O O . ARG A 1 71 ? 3.811 -0.256 -16.196 1.00 72.19 71 ARG A O 1
ATOM 598 N N . LEU A 1 72 ? 4.577 0.906 -14.437 1.00 77.50 72 LEU A N 1
ATOM 599 C CA . LEU A 1 72 ? 5.275 1.902 -15.251 1.00 77.50 72 LEU A CA 1
ATOM 600 C C . LEU A 1 72 ? 6.579 1.308 -15.820 1.00 77.50 72 LEU A C 1
ATOM 602 O O . LEU A 1 72 ? 7.404 0.826 -15.053 1.00 77.50 72 LEU A O 1
ATOM 606 N N . PRO A 1 73 ? 6.848 1.401 -17.135 1.00 67.62 73 PRO A N 1
ATOM 607 C CA . PRO A 1 73 ? 7.967 0.694 -17.768 1.00 67.62 73 PRO A CA 1
ATOM 608 C C . PRO A 1 73 ? 9.353 1.131 -17.262 1.00 67.62 73 PRO A C 1
ATOM 610 O O . PRO A 1 73 ? 10.241 0.297 -17.123 1.00 67.62 73 PRO A O 1
ATOM 613 N N . LYS A 1 74 ? 9.551 2.416 -16.930 1.00 68.94 74 LYS A N 1
ATOM 614 C CA . LYS A 1 74 ? 10.826 2.911 -16.371 1.00 68.94 74 LYS A CA 1
ATOM 615 C C . LYS A 1 74 ? 11.005 2.560 -14.890 1.00 68.94 74 LYS A C 1
ATOM 617 O O . LYS A 1 74 ? 12.080 2.129 -14.485 1.00 68.94 74 LYS A O 1
ATOM 622 N N . LEU A 1 75 ? 9.959 2.752 -14.086 1.00 67.50 75 LEU A N 1
ATOM 623 C CA . LEU A 1 75 ? 10.018 2.567 -12.633 1.00 67.50 75 LEU A CA 1
ATOM 624 C C . LEU A 1 75 ? 9.912 1.091 -12.252 1.00 67.50 75 LEU A C 1
ATOM 626 O O . LEU A 1 75 ? 10.709 0.621 -11.450 1.00 67.50 75 LEU A O 1
ATOM 630 N N . GLY A 1 76 ? 9.018 0.341 -12.894 1.00 64.12 76 GLY A N 1
ATOM 631 C CA . GLY A 1 76 ? 8.880 -1.103 -12.740 1.00 64.12 76 GLY A CA 1
ATOM 632 C C . GLY A 1 76 ? 10.161 -1.851 -13.098 1.00 64.12 76 GLY A C 1
ATOM 633 O O . GLY A 1 76 ? 10.588 -2.711 -12.336 1.00 64.12 76 GLY A O 1
ATOM 634 N N . HIS A 1 77 ? 10.855 -1.477 -14.179 1.00 68.44 77 HIS A N 1
ATOM 635 C CA . HIS A 1 77 ? 12.135 -2.109 -14.517 1.00 68.44 77 HIS A CA 1
ATOM 636 C C . HIS A 1 77 ? 13.219 -1.824 -13.462 1.00 68.44 77 HIS A C 1
ATOM 638 O O . HIS A 1 77 ? 13.982 -2.717 -13.106 1.00 68.44 77 HIS A O 1
ATOM 644 N N . TYR A 1 78 ? 13.269 -0.611 -12.903 1.00 71.94 78 TYR A N 1
ATOM 645 C CA . TYR A 1 78 ? 14.199 -0.285 -11.816 1.00 71.94 78 TYR A CA 1
ATOM 646 C C . TYR A 1 78 ? 13.849 -1.009 -10.504 1.00 71.94 78 TYR A C 1
ATOM 648 O O . TYR A 1 78 ? 14.731 -1.514 -9.815 1.00 71.94 78 TYR A O 1
ATOM 656 N N . LEU A 1 79 ? 12.561 -1.103 -10.181 1.00 63.88 79 LEU A N 1
ATOM 657 C CA . LEU A 1 79 ? 12.041 -1.755 -8.978 1.00 63.88 79 LEU A CA 1
ATOM 658 C C . LEU A 1 79 ? 12.192 -3.284 -9.019 1.00 63.88 79 LEU A C 1
ATOM 660 O O . LEU A 1 79 ? 12.424 -3.901 -7.981 1.00 63.88 79 LEU A O 1
ATOM 664 N N . ILE A 1 80 ? 12.079 -3.892 -10.203 1.00 68.38 80 ILE A N 1
ATOM 665 C CA . ILE A 1 80 ? 12.013 -5.351 -10.370 1.00 68.38 80 ILE A CA 1
ATOM 666 C C . ILE A 1 80 ? 13.341 -5.951 -10.848 1.00 68.38 80 ILE A C 1
ATOM 668 O O . ILE A 1 80 ? 13.653 -7.062 -10.437 1.00 68.38 80 ILE A O 1
ATOM 672 N N . ASN A 1 81 ? 14.153 -5.265 -11.662 1.00 69.94 81 ASN A N 1
ATOM 673 C CA . ASN A 1 81 ? 15.416 -5.836 -12.164 1.00 69.94 81 ASN A CA 1
ATOM 674 C C . ASN A 1 81 ? 16.658 -5.413 -11.370 1.00 69.94 81 ASN A C 1
ATOM 676 O O . ASN A 1 81 ? 17.675 -6.097 -11.451 1.00 69.94 81 ASN A O 1
ATOM 680 N N . ASN A 1 82 ? 16.595 -4.344 -10.572 1.00 76.38 82 ASN A N 1
ATOM 681 C CA . ASN A 1 82 ? 17.728 -3.907 -9.758 1.00 76.38 82 ASN 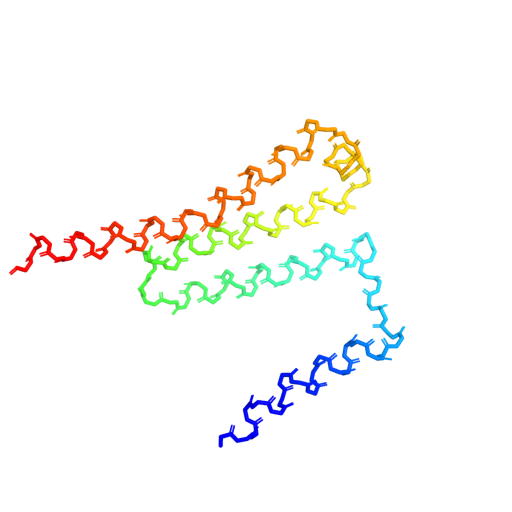A CA 1
ATOM 682 C C . ASN A 1 82 ? 17.665 -4.509 -8.342 1.00 76.38 82 ASN A C 1
ATOM 684 O O . ASN A 1 82 ? 16.628 -4.432 -7.678 1.00 76.38 82 ASN A O 1
ATOM 688 N N . SER A 1 83 ? 18.776 -5.065 -7.848 1.00 74.75 83 SER A N 1
ATOM 689 C CA . SER A 1 83 ? 18.879 -5.674 -6.510 1.00 74.75 83 SER A CA 1
ATOM 690 C C . SER A 1 83 ? 18.472 -4.700 -5.403 1.00 74.75 83 SER A C 1
ATOM 692 O O . SER A 1 83 ? 17.730 -5.062 -4.492 1.00 74.75 83 SER A O 1
ATOM 694 N N . THR A 1 84 ? 18.880 -3.436 -5.523 1.00 77.50 84 THR A N 1
ATOM 695 C CA . THR A 1 84 ? 18.528 -2.378 -4.568 1.00 77.50 84 THR A CA 1
ATOM 696 C C . THR A 1 84 ? 17.042 -2.017 -4.647 1.00 77.50 84 THR A C 1
ATOM 698 O O . THR A 1 84 ? 16.395 -1.832 -3.619 1.00 77.50 84 THR A O 1
ATOM 701 N N . GLY A 1 85 ? 16.470 -1.981 -5.857 1.00 73.38 85 GLY A N 1
ATOM 702 C CA . GLY A 1 85 ? 15.046 -1.713 -6.089 1.00 73.38 85 GLY A CA 1
ATOM 703 C C . GLY A 1 85 ? 14.140 -2.764 -5.449 1.00 73.38 85 GLY A C 1
ATOM 704 O O . GLY A 1 85 ? 13.175 -2.406 -4.772 1.00 73.38 85 GLY A O 1
ATOM 705 N N . LYS A 1 86 ? 14.510 -4.047 -5.560 1.00 75.12 86 LYS A N 1
ATOM 706 C CA . LYS A 1 86 ? 13.796 -5.152 -4.900 1.00 75.12 86 LYS A CA 1
ATOM 707 C C . LYS A 1 86 ? 13.788 -5.005 -3.382 1.00 75.12 86 LYS A C 1
ATOM 709 O O . LYS A 1 86 ? 12.748 -5.212 -2.763 1.00 75.12 86 LYS A O 1
ATOM 714 N N . ILE A 1 87 ? 14.924 -4.629 -2.788 1.00 81.38 87 ILE A N 1
ATOM 715 C CA . ILE A 1 87 ? 15.031 -4.428 -1.337 1.00 81.38 87 ILE A CA 1
ATOM 716 C C . ILE A 1 87 ? 14.082 -3.312 -0.891 1.00 81.38 87 ILE A C 1
ATOM 718 O O . ILE A 1 87 ? 13.298 -3.525 0.031 1.00 81.38 87 ILE A O 1
ATOM 722 N N . TYR A 1 88 ? 14.073 -2.163 -1.575 1.00 80.25 88 TYR A N 1
ATOM 723 C CA . TYR A 1 88 ? 13.142 -1.075 -1.250 1.00 80.25 88 TYR A CA 1
ATOM 724 C C . TYR A 1 88 ? 11.675 -1.493 -1.381 1.00 80.25 88 TYR A C 1
ATOM 726 O O . TYR A 1 88 ? 10.860 -1.139 -0.530 1.00 80.25 88 TYR A O 1
ATOM 734 N N . LEU A 1 89 ? 11.338 -2.269 -2.412 1.00 80.44 89 LEU A N 1
ATOM 735 C CA . LEU A 1 89 ? 9.980 -2.761 -2.643 1.00 80.44 89 LEU A CA 1
ATOM 736 C C . LEU A 1 89 ? 9.529 -3.681 -1.498 1.00 80.44 89 LEU A C 1
ATOM 738 O O . LEU A 1 89 ? 8.481 -3.454 -0.895 1.00 80.44 89 LEU A O 1
ATOM 742 N N . VAL A 1 90 ? 10.363 -4.658 -1.133 1.00 80.50 90 VAL A N 1
ATOM 743 C CA . VAL A 1 90 ? 1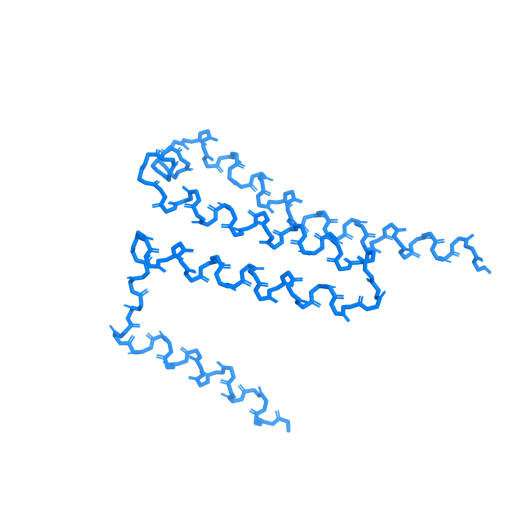0.090 -5.594 -0.031 1.00 80.50 90 VAL A CA 1
ATOM 744 C C . VAL A 1 90 ? 9.981 -4.861 1.305 1.00 80.50 90 VAL A C 1
ATOM 746 O O . VAL A 1 90 ? 9.022 -5.081 2.042 1.00 80.50 90 VAL A O 1
ATOM 749 N N . VAL A 1 91 ? 10.905 -3.945 1.604 1.00 85.06 91 VAL A N 1
ATOM 750 C CA . VAL A 1 91 ? 10.873 -3.151 2.844 1.00 85.06 91 VAL A CA 1
ATOM 751 C C . VAL A 1 91 ? 9.602 -2.304 2.919 1.00 85.06 91 VAL A C 1
ATOM 753 O O . VAL A 1 91 ? 8.975 -2.231 3.975 1.00 85.06 91 VAL A O 1
ATOM 756 N N . THR A 1 92 ? 9.177 -1.714 1.800 1.00 83.88 92 THR A N 1
ATOM 757 C CA . THR A 1 92 ? 7.965 -0.885 1.747 1.00 83.88 92 THR A CA 1
ATOM 758 C C . THR A 1 92 ? 6.704 -1.728 1.934 1.00 83.88 92 THR A C 1
ATOM 760 O O . THR A 1 92 ? 5.823 -1.335 2.696 1.00 83.88 92 THR A O 1
ATOM 763 N N . ILE A 1 93 ? 6.627 -2.915 1.321 1.00 84.38 93 ILE A N 1
ATOM 764 C CA . ILE A 1 93 ? 5.526 -3.869 1.546 1.00 84.38 93 ILE A CA 1
ATOM 765 C C . ILE A 1 93 ? 5.455 -4.269 3.023 1.00 84.38 93 ILE A C 1
ATOM 767 O O . ILE A 1 93 ? 4.379 -4.225 3.621 1.00 84.38 93 ILE A O 1
ATOM 771 N N . ILE A 1 94 ? 6.594 -4.621 3.627 1.00 85.38 94 ILE A N 1
ATOM 772 C CA . ILE A 1 94 ? 6.657 -5.004 5.043 1.00 85.38 94 ILE A CA 1
ATOM 773 C C . ILE A 1 94 ? 6.189 -3.844 5.926 1.00 85.38 94 ILE A C 1
ATOM 775 O O . ILE A 1 94 ? 5.353 -4.052 6.805 1.00 85.38 94 ILE A O 1
ATOM 779 N N . ALA A 1 95 ? 6.657 -2.620 5.668 1.00 84.50 95 ALA A N 1
ATOM 780 C CA . ALA A 1 95 ? 6.248 -1.434 6.416 1.00 84.50 95 ALA A CA 1
ATOM 781 C C . ALA A 1 95 ? 4.736 -1.162 6.297 1.00 84.50 95 ALA A C 1
ATOM 783 O O . ALA A 1 95 ? 4.069 -0.933 7.310 1.00 84.50 95 ALA A O 1
ATOM 784 N N . LEU A 1 96 ? 4.176 -1.252 5.084 1.00 84.44 96 LEU A N 1
ATOM 785 C CA . LEU A 1 96 ? 2.742 -1.070 4.833 1.00 84.44 96 LEU A CA 1
ATOM 786 C C . LEU A 1 96 ? 1.887 -2.158 5.498 1.00 84.44 96 LEU A C 1
ATOM 788 O O . LEU A 1 96 ? 0.783 -1.860 5.947 1.00 84.44 96 LEU A O 1
ATOM 792 N N . CYS A 1 97 ? 2.385 -3.390 5.621 1.00 83.06 97 CYS A N 1
ATOM 793 C CA . CYS A 1 97 ? 1.707 -4.454 6.368 1.00 83.06 97 CYS A CA 1
ATOM 794 C C . CYS A 1 97 ? 1.801 -4.268 7.890 1.00 83.06 97 CYS A C 1
ATOM 796 O O . CYS A 1 97 ? 0.848 -4.569 8.611 1.00 83.06 97 CYS A O 1
ATOM 798 N N . TYR A 1 98 ? 2.933 -3.768 8.391 1.00 82.19 98 TYR A N 1
ATOM 799 C CA . TYR A 1 98 ? 3.155 -3.596 9.828 1.00 82.19 98 TYR A CA 1
ATOM 800 C C . TYR A 1 98 ? 2.398 -2.403 10.418 1.00 82.19 98 TYR A C 1
ATOM 802 O O . TYR A 1 98 ? 1.979 -2.466 11.574 1.00 82.19 98 TYR A O 1
ATOM 810 N N . LEU A 1 99 ? 2.188 -1.331 9.652 1.00 82.50 99 LEU A N 1
ATOM 811 C CA . LEU A 1 99 ? 1.516 -0.110 10.117 1.00 82.50 99 LEU A CA 1
ATOM 812 C C . LEU A 1 99 ? 0.083 -0.347 10.662 1.00 82.50 99 LEU A C 1
ATOM 814 O O . LEU A 1 99 ? -0.202 0.082 11.788 1.00 82.50 99 LEU A O 1
ATOM 818 N N . PRO A 1 100 ? -0.822 -1.058 9.958 1.00 79.75 100 PRO A N 1
ATOM 819 C CA . PRO A 1 100 ? -2.158 -1.378 10.466 1.00 79.75 100 PRO A CA 1
ATOM 820 C C . PRO A 1 100 ? -2.114 -2.289 11.695 1.00 79.75 100 PRO A C 1
ATOM 822 O O . PRO A 1 100 ? -2.885 -2.117 12.641 1.00 79.75 100 PRO A O 1
ATOM 825 N N . TRP A 1 101 ? -1.186 -3.248 11.713 1.00 79.38 101 TRP A N 1
ATOM 826 C CA . TRP A 1 101 ? -1.036 -4.165 12.837 1.00 79.38 101 TRP A CA 1
ATOM 827 C C . TRP A 1 101 ? -0.568 -3.428 14.096 1.00 79.38 101 TRP A C 1
ATOM 829 O O . TRP A 1 101 ? -1.226 -3.498 15.135 1.00 79.38 101 TRP A O 1
ATOM 839 N N . LEU A 1 102 ? 0.502 -2.640 13.992 1.00 80.00 102 LEU A N 1
ATOM 840 C CA . LEU A 1 102 ? 1.078 -1.889 15.107 1.00 80.00 102 LEU A CA 1
ATOM 841 C C . LEU A 1 102 ? 0.063 -0.910 15.708 1.00 80.00 102 LEU A C 1
ATOM 843 O O . LEU A 1 102 ? -0.094 -0.822 16.926 1.00 80.00 102 LEU A O 1
ATOM 847 N N . THR A 1 103 ? -0.689 -0.215 14.858 1.00 76.00 103 THR A N 1
ATOM 848 C CA . THR A 1 103 ? -1.721 0.730 15.304 1.00 76.00 103 THR A CA 1
ATOM 849 C C . THR A 1 103 ? -2.879 0.017 15.999 1.00 76.00 103 THR A C 1
ATOM 851 O O . THR A 1 103 ? -3.324 0.481 17.050 1.00 76.00 103 THR A O 1
ATOM 854 N N . SER A 1 104 ? -3.307 -1.151 15.511 1.00 75.25 104 SER A N 1
ATOM 855 C CA . SER A 1 104 ? -4.329 -1.960 16.189 1.00 75.25 104 SER A CA 1
ATOM 856 C C . SER A 1 104 ? -3.893 -2.413 17.593 1.00 75.25 104 SER A C 1
ATOM 858 O O . SER A 1 104 ? -4.667 -2.304 18.552 1.00 75.25 104 SER A O 1
ATOM 860 N N . VAL A 1 105 ? -2.631 -2.834 17.746 1.00 77.00 105 VAL A N 1
ATOM 861 C CA . VAL A 1 105 ? -2.050 -3.259 19.029 1.00 77.00 105 VAL A CA 1
ATOM 862 C C . VAL A 1 105 ? -1.962 -2.079 19.996 1.00 77.00 105 VAL A C 1
ATOM 864 O O . VAL A 1 105 ? -2.406 -2.195 21.140 1.00 77.00 105 VAL A O 1
ATOM 867 N N . LEU A 1 106 ? -1.469 -0.924 19.538 1.00 76.88 106 LEU A N 1
ATOM 868 C CA . LEU A 1 106 ? -1.361 0.289 20.354 1.00 76.88 106 LEU A CA 1
ATOM 869 C C . LEU A 1 106 ? -2.730 0.800 20.823 1.00 76.88 106 LEU A C 1
ATOM 871 O O . LEU A 1 106 ? -2.881 1.180 21.987 1.00 76.88 106 LEU A O 1
ATOM 875 N N . PHE A 1 107 ? -3.747 0.778 19.957 1.00 72.44 107 PHE A N 1
ATOM 876 C CA . PHE A 1 107 ? -5.110 1.164 20.336 1.00 72.44 107 PHE A CA 1
ATOM 877 C C . PHE A 1 107 ? -5.713 0.212 21.373 1.00 72.44 107 PHE A C 1
ATOM 879 O O . PHE A 1 107 ? -6.332 0.674 22.337 1.00 72.44 107 PHE A O 1
ATOM 886 N N . LYS A 1 108 ? -5.494 -1.100 21.226 1.00 69.19 108 LYS A N 1
ATOM 887 C CA . LYS A 1 108 ? -5.949 -2.107 22.196 1.00 69.19 108 LYS A CA 1
ATOM 888 C C . LYS A 1 108 ? -5.251 -1.941 23.551 1.00 69.19 108 LYS A C 1
ATOM 890 O O . LYS A 1 108 ? -5.918 -1.937 24.584 1.00 69.19 108 LYS A O 1
ATOM 895 N N . TYR A 1 109 ? -3.940 -1.695 23.549 1.00 65.25 109 TYR A N 1
ATOM 896 C CA . TYR A 1 109 ? -3.168 -1.407 24.763 1.00 65.25 109 TYR A CA 1
ATOM 897 C C . TYR A 1 109 ? -3.653 -0.143 25.481 1.00 65.25 109 TYR A C 1
ATOM 899 O O . TYR A 1 109 ? -3.822 -0.138 26.700 1.00 65.25 109 TYR A O 1
ATOM 907 N N . LYS A 1 110 ? -3.924 0.932 24.732 1.00 62.41 110 LYS A N 1
ATOM 908 C CA . LYS A 1 110 ? -4.398 2.201 25.302 1.00 62.41 110 LYS A CA 1
ATOM 909 C C . LYS A 1 110 ? -5.810 2.092 25.887 1.00 62.41 110 LYS A C 1
ATOM 911 O O . LYS A 1 110 ? -6.116 2.805 26.838 1.00 62.41 110 LYS A O 1
ATOM 916 N N . LYS A 1 111 ? -6.651 1.203 25.343 1.00 59.31 111 LYS A N 1
ATOM 917 C CA . LYS A 1 111 ? -7.979 0.886 25.891 1.00 59.31 111 LYS A CA 1
ATOM 918 C C . LYS A 1 111 ? -7.873 0.120 27.215 1.00 59.31 111 LYS A C 1
ATOM 920 O O . LYS A 1 111 ? -8.547 0.494 28.164 1.00 59.31 111 LYS A O 1
ATOM 925 N N . ASN A 1 112 ? -6.981 -0.870 27.304 1.00 61.72 112 ASN A N 1
ATOM 926 C CA . ASN A 1 112 ? -6.792 -1.664 28.526 1.00 61.72 112 ASN A CA 1
ATOM 927 C C . ASN A 1 112 ? -6.175 -0.876 29.690 1.00 61.72 112 ASN A C 1
ATOM 929 O O . ASN A 1 112 ? -6.426 -1.212 30.834 1.00 61.72 112 ASN A O 1
ATOM 933 N N . LYS A 1 113 ? -5.391 0.175 29.423 1.00 58.16 113 LYS A N 1
ATOM 934 C CA . LYS A 1 113 ? -4.777 1.010 30.474 1.00 58.16 113 LYS A CA 1
ATOM 935 C C . LYS A 1 113 ? -5.716 2.084 31.054 1.00 58.16 113 LYS A C 1
ATOM 937 O O . LYS A 1 113 ? -5.321 2.802 31.963 1.00 58.16 113 LYS A O 1
ATOM 942 N N . LYS A 1 114 ? -6.902 2.261 30.459 1.00 53.25 114 LYS A N 1
ATOM 943 C CA . LYS A 1 114 ? -7.935 3.227 30.880 1.00 53.25 114 LYS A CA 1
ATOM 944 C C . LYS A 1 114 ? -9.149 2.567 31.550 1.00 53.25 114 LYS A C 1
ATOM 946 O O . LYS A 1 114 ? -10.061 3.295 31.933 1.00 53.25 114 LYS A O 1
ATOM 951 N N . SER A 1 115 ? -9.177 1.236 31.616 1.00 47.81 115 SER A N 1
ATOM 952 C CA . SER A 1 115 ? -10.149 0.456 32.389 1.00 47.81 115 SER A CA 1
ATOM 953 C C . SER A 1 115 ? -9.559 0.095 33.740 1.00 47.81 115 SER A C 1
ATOM 955 O O . SER A 1 115 ? -10.386 -0.215 34.619 1.00 47.81 115 SER A O 1
#

Radius of gyration: 18.29 Å; chains: 1; bounding box: 41×33×53 Å

Organism: Oenococcus oeni (strain ATCC BAA-331 / PSU-1) (NCBI:txid203123)